Protein AF-A0A1Q8YIN0-F1 (afdb_monomer)

pLDDT: mean 90.28, std 9.12, range [45.28, 97.75]

Solvent-accessible surface area (backbone atoms only — not comparable to full-atom values): 5704 Å² total; per-residue (Å²): 89,42,70,59,15,36,50,48,19,66,73,68,67,47,97,53,59,20,60,61,47,10,49,55,52,44,59,62,49,47,73,39,66,85,50,32,54,59,52,50,56,53,48,51,55,48,60,79,44,42,70,65,66,46,48,61,56,53,54,58,51,57,80,46,45,72,58,44,71,79,39,36,69,61,50,50,50,51,52,52,53,50,50,52,50,50,52,51,50,52,53,50,53,52,48,59,66,55,58,70,76,80,118

Mean predicted aligned error: 7.2 Å

Organism: NCBI:txid1111071

Secondary structure (DSSP, 8-state):
-HHHHHHHHHHTT-SS-HHHHHHHHHHHHTTSHHHHHHHHHHHHHHHHTHHHHHHHHHHHHHTTHHHHHHHHHHHHHHHHHHHHHHHHHHHHHHHHHHTTS--

Radius of gyration: 20.16 Å; Cα contacts (8 Å, |Δi|>4): 45; chains: 1; bounding box: 43×42×42 Å

Sequence (103 aa):
MQSLGELLSRGLHLPFPGPVIGILLMVLALRWPVVRAPVAACAGFLLSHLSLLFVPVGVGVMTHLGLLDQYGVRMLAVIVLSTWVGLAVTALVVRAMSGSHDA

InterPro domains:
  IPR005538 LrgA/CidA family [PF03788] (3-94)
  IPR005538 LrgA/CidA family [PTHR33931] (2-99)

Structure (mmCIF, N/CA/C/O backbone):
data_AF-A0A1Q8YIN0-F1
#
_entry.id   AF-A0A1Q8YIN0-F1
#
loop_
_atom_site.group_PDB
_atom_site.id
_atom_site.type_symbol
_atom_site.label_atom_id
_atom_site.label_alt_id
_atom_site.label_comp_id
_atom_site.label_asym_id
_atom_site.label_entity_id
_atom_site.label_seq_id
_atom_site.pdbx_PDB_ins_code
_atom_site.Cartn_x
_atom_site.Cartn_y
_atom_site.Cartn_z
_atom_site.occupancy
_atom_site.B_iso_or_equiv
_atom_site.auth_seq_id
_atom_site.auth_comp_id
_atom_site.auth_asym_id
_atom_site.auth_atom_id
_atom_site.pdbx_PDB_model_num
ATOM 1 N N . MET A 1 1 ? 11.888 -1.292 -5.511 1.00 87.06 1 MET A N 1
ATOM 2 C CA . MET A 1 1 ? 11.751 0.164 -5.266 1.00 87.06 1 MET A CA 1
ATOM 3 C C . MET A 1 1 ? 11.396 0.521 -3.821 1.00 87.06 1 MET A C 1
ATOM 5 O O . MET A 1 1 ? 11.771 1.605 -3.408 1.00 87.06 1 MET A O 1
ATOM 9 N N . GLN A 1 2 ? 10.759 -0.356 -3.026 1.00 91.00 2 GLN A N 1
ATOM 10 C CA . GLN A 1 2 ? 10.468 -0.079 -1.606 1.00 91.00 2 GLN A CA 1
ATOM 11 C C . GLN A 1 2 ? 11.722 0.261 -0.786 1.00 91.00 2 GLN A C 1
ATOM 13 O O . GLN A 1 2 ? 11.731 1.289 -0.130 1.00 91.00 2 GLN A O 1
ATOM 18 N N . SER A 1 3 ? 12.794 -0.537 -0.863 1.00 92.94 3 SER A N 1
ATOM 19 C CA . SER A 1 3 ? 14.026 -0.279 -0.095 1.00 92.94 3 SER A CA 1
ATOM 20 C C . SER A 1 3 ? 14.695 1.050 -0.465 1.00 92.94 3 SER A C 1
ATOM 22 O O . SER A 1 3 ? 15.211 1.740 0.402 1.00 92.94 3 SER A O 1
ATOM 24 N N . LEU A 1 4 ? 14.632 1.440 -1.744 1.00 92.62 4 LEU A N 1
ATOM 25 C CA . LEU A 1 4 ? 15.057 2.763 -2.217 1.00 92.62 4 LEU A CA 1
ATOM 26 C C . LEU A 1 4 ? 14.158 3.874 -1.659 1.00 92.62 4 LEU A C 1
ATOM 28 O O . LEU A 1 4 ? 14.661 4.893 -1.201 1.00 92.62 4 LEU A O 1
ATOM 32 N N . GLY A 1 5 ? 12.839 3.668 -1.655 1.00 91.50 5 GLY A N 1
ATOM 33 C CA . GLY A 1 5 ? 11.887 4.592 -1.042 1.00 91.50 5 GLY A CA 1
ATOM 34 C C . GLY A 1 5 ? 12.091 4.741 0.466 1.00 91.50 5 GLY A C 1
ATOM 35 O O . GLY A 1 5 ? 12.002 5.850 0.975 1.00 91.50 5 GLY A O 1
ATOM 36 N N . GLU A 1 6 ? 12.432 3.661 1.169 1.00 93.50 6 GLU A N 1
ATOM 37 C CA . GLU A 1 6 ? 12.762 3.670 2.598 1.00 93.50 6 GLU A CA 1
ATOM 38 C C . GLU A 1 6 ? 14.076 4.409 2.865 1.00 93.50 6 GLU A C 1
ATOM 40 O O . GLU A 1 6 ? 14.142 5.244 3.766 1.00 93.50 6 GLU A O 1
ATOM 45 N N . LEU A 1 7 ? 15.101 4.156 2.046 1.00 95.12 7 LEU A N 1
ATOM 46 C CA . LEU A 1 7 ? 16.379 4.859 2.125 1.00 95.12 7 LEU A CA 1
ATOM 47 C C . LEU A 1 7 ? 16.199 6.367 1.914 1.00 95.12 7 LEU A C 1
ATOM 49 O O . LEU A 1 7 ? 16.776 7.155 2.654 1.00 95.12 7 LEU A O 1
ATOM 53 N N . LEU A 1 8 ? 15.376 6.773 0.945 1.00 91.75 8 LEU A N 1
ATOM 54 C CA . LEU A 1 8 ? 15.078 8.183 0.690 1.00 91.75 8 LEU A CA 1
ATOM 55 C C . LEU A 1 8 ? 14.185 8.794 1.775 1.00 91.75 8 LEU A C 1
ATOM 57 O O . LEU A 1 8 ? 14.457 9.904 2.216 1.00 91.75 8 LEU A O 1
ATOM 61 N N . SER A 1 9 ? 13.159 8.071 2.234 1.00 92.38 9 SER A N 1
ATO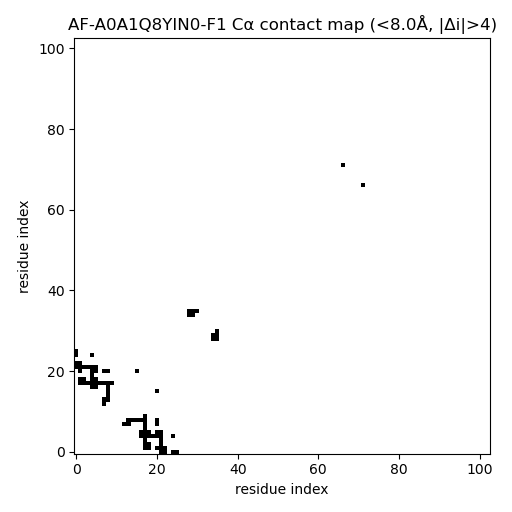M 62 C CA . SER A 1 9 ? 12.280 8.497 3.332 1.00 92.38 9 SER A CA 1
ATOM 63 C C . SER A 1 9 ? 13.097 8.824 4.580 1.00 92.38 9 SER A C 1
ATOM 65 O O . SER A 1 9 ? 13.009 9.930 5.110 1.00 92.38 9 SER A O 1
ATOM 67 N N . ARG A 1 10 ? 13.966 7.891 4.991 1.00 91.06 10 ARG A N 1
ATOM 68 C CA . ARG A 1 10 ? 14.818 8.045 6.174 1.00 91.06 10 ARG A CA 1
ATOM 69 C C . ARG A 1 10 ? 15.968 9.020 5.945 1.00 91.06 10 ARG A C 1
ATOM 71 O O . ARG A 1 10 ? 16.239 9.832 6.816 1.00 91.06 10 ARG A O 1
ATOM 78 N N . GLY A 1 11 ? 16.630 8.960 4.791 1.00 92.56 11 GLY A N 1
ATOM 79 C CA . GLY A 1 11 ? 17.799 9.788 4.489 1.00 92.56 11 GLY A CA 1
ATOM 80 C C . GLY A 1 11 ? 17.480 11.271 4.297 1.00 92.56 11 GLY A C 1
ATOM 81 O O . GLY A 1 11 ? 18.297 12.113 4.652 1.00 92.56 11 GLY A O 1
ATOM 82 N N . LEU A 1 12 ? 16.301 11.600 3.759 1.00 89.19 12 LEU A N 1
ATOM 83 C CA . LEU A 1 12 ? 15.854 12.982 3.546 1.00 89.19 12 LEU A CA 1
ATOM 84 C C . LEU A 1 12 ? 14.796 13.434 4.575 1.00 89.19 12 LEU A C 1
ATOM 86 O O . LEU A 1 12 ? 14.264 14.534 4.446 1.00 89.19 12 LEU A O 1
ATOM 90 N N . HIS A 1 13 ? 14.481 12.606 5.581 1.00 86.19 13 HIS A N 1
ATOM 91 C CA . HIS A 1 13 ? 13.436 12.853 6.588 1.00 86.19 13 HIS A CA 1
ATOM 92 C C . HIS A 1 13 ? 12.087 13.290 5.985 1.00 86.19 13 HIS A C 1
ATOM 94 O O . HIS A 1 13 ? 11.443 14.228 6.459 1.00 86.19 13 HIS A O 1
ATOM 100 N N . LEU A 1 14 ? 11.650 12.620 4.915 1.00 87.25 14 LEU A N 1
ATOM 101 C CA . LEU A 1 14 ? 10.365 12.930 4.289 1.00 87.25 14 LEU A CA 1
ATOM 102 C C . LEU A 1 14 ? 9.196 12.493 5.194 1.00 87.25 14 LEU A C 1
ATOM 104 O O . LEU A 1 14 ? 9.262 11.425 5.801 1.00 87.25 14 LEU A O 1
ATOM 108 N N . PRO A 1 15 ? 8.071 13.237 5.209 1.00 88.38 15 PRO A N 1
ATOM 109 C CA . PRO A 1 15 ? 6.888 12.896 6.007 1.00 88.38 15 PRO A CA 1
ATOM 110 C C . PRO A 1 15 ? 6.115 11.679 5.466 1.00 88.38 15 PRO A C 1
ATOM 112 O O . PRO A 1 15 ? 5.093 11.288 6.025 1.00 88.38 15 PRO A O 1
ATOM 115 N N . PHE A 1 16 ? 6.569 11.091 4.355 1.00 89.19 16 PHE A N 1
ATOM 116 C CA . PHE A 1 16 ? 5.899 9.989 3.679 1.00 89.19 16 PHE A CA 1
ATOM 117 C C . PHE A 1 16 ? 6.586 8.650 3.982 1.00 89.19 16 PHE A C 1
ATOM 119 O O . PHE A 1 16 ? 7.820 8.576 3.932 1.00 89.19 16 PHE A O 1
ATOM 126 N N . PRO A 1 17 ? 5.815 7.568 4.210 1.00 91.31 17 PRO A N 1
ATOM 127 C CA . PRO A 1 17 ? 6.369 6.227 4.369 1.00 91.31 17 PRO A CA 1
ATOM 128 C C . PRO A 1 17 ? 7.161 5.782 3.131 1.00 91.31 17 PRO A C 1
ATOM 130 O O . PRO A 1 17 ? 6.743 6.028 1.994 1.00 91.31 17 PRO A O 1
ATOM 133 N N . GLY A 1 18 ? 8.253 5.041 3.334 1.00 92.31 18 GLY A N 1
ATOM 134 C CA . GLY A 1 18 ? 9.083 4.511 2.249 1.00 92.31 18 GLY A CA 1
ATOM 135 C C . GLY A 1 18 ? 8.331 3.728 1.161 1.00 92.31 18 GLY A C 1
ATOM 136 O O . GLY A 1 18 ? 8.632 3.930 -0.018 1.00 92.31 18 GLY A O 1
ATOM 137 N N . PRO A 1 19 ? 7.308 2.903 1.476 1.00 94.56 19 PRO A N 1
ATOM 138 C CA . PRO A 1 19 ? 6.491 2.239 0.457 1.00 94.56 19 PRO A CA 1
ATOM 139 C C . PRO A 1 19 ? 5.776 3.203 -0.499 1.00 94.56 19 PRO A C 1
ATOM 141 O O . PRO A 1 19 ? 5.718 2.929 -1.697 1.00 94.56 19 PRO A O 1
ATOM 144 N N . VAL A 1 20 ? 5.284 4.344 -0.002 1.00 93.94 20 VAL A N 1
ATOM 145 C CA . VAL A 1 20 ? 4.588 5.352 -0.822 1.00 93.94 20 VAL A CA 1
ATOM 146 C C . VAL A 1 20 ? 5.560 5.969 -1.827 1.00 93.94 20 VAL A C 1
ATOM 148 O O . VAL A 1 20 ? 5.272 6.025 -3.024 1.00 93.94 20 VAL A O 1
ATOM 151 N N . ILE A 1 21 ? 6.757 6.340 -1.364 1.00 94.50 21 ILE A N 1
ATOM 152 C CA . ILE A 1 21 ? 7.831 6.848 -2.229 1.00 94.50 21 ILE A CA 1
ATOM 153 C C . ILE A 1 21 ? 8.264 5.764 -3.226 1.00 94.50 21 ILE A C 1
ATOM 155 O O . ILE A 1 21 ? 8.436 6.037 -4.412 1.00 94.50 21 ILE A O 1
ATOM 159 N N . GLY A 1 22 ? 8.385 4.514 -2.779 1.00 94.38 22 GLY A N 1
ATOM 160 C CA . GLY A 1 22 ? 8.728 3.377 -3.629 1.00 94.38 22 GLY A CA 1
ATOM 161 C C . GLY A 1 22 ? 7.738 3.153 -4.778 1.00 94.38 22 GLY A C 1
ATOM 162 O O . GLY A 1 22 ? 8.176 2.831 -5.884 1.00 94.38 22 GLY A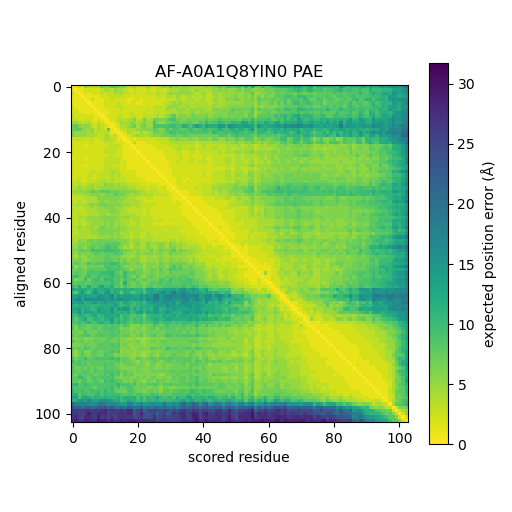 O 1
ATOM 163 N N . ILE A 1 23 ? 6.434 3.348 -4.547 1.00 94.94 23 ILE A N 1
ATOM 164 C CA . ILE A 1 23 ? 5.403 3.289 -5.597 1.00 94.94 23 ILE A CA 1
ATOM 165 C C . ILE A 1 23 ? 5.593 4.432 -6.598 1.00 94.94 23 ILE A C 1
ATOM 167 O O . ILE A 1 23 ? 5.597 4.178 -7.801 1.00 94.94 23 ILE A O 1
ATOM 171 N N . LEU A 1 24 ? 5.826 5.662 -6.130 1.00 94.44 24 LEU A N 1
ATOM 172 C CA . LEU A 1 24 ? 6.072 6.808 -7.012 1.00 94.44 24 LEU A CA 1
ATOM 173 C C . LEU A 1 24 ? 7.306 6.585 -7.903 1.00 94.44 24 LEU A C 1
ATOM 175 O O . LEU A 1 24 ? 7.251 6.790 -9.115 1.00 94.44 24 LEU A O 1
ATOM 179 N N . LEU A 1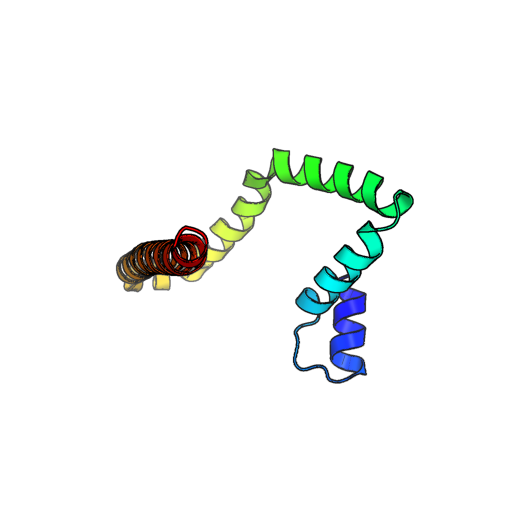 25 ? 8.398 6.083 -7.322 1.00 93.94 25 LEU A N 1
ATOM 180 C CA . LEU A 1 25 ? 9.605 5.710 -8.065 1.00 93.94 25 LEU A CA 1
ATOM 181 C C . LEU A 1 25 ? 9.339 4.590 -9.073 1.00 93.94 25 LEU A C 1
ATOM 183 O O . LEU A 1 25 ? 9.854 4.635 -10.189 1.00 93.94 25 LEU A O 1
ATOM 187 N N . MET A 1 26 ? 8.529 3.593 -8.704 1.00 94.69 26 MET A N 1
ATOM 188 C CA . MET A 1 26 ? 8.147 2.514 -9.615 1.00 94.69 26 MET A CA 1
ATOM 189 C C . MET A 1 26 ? 7.357 3.049 -10.815 1.00 94.69 26 MET A C 1
ATOM 191 O O . MET A 1 26 ? 7.637 2.655 -11.944 1.00 94.69 26 MET A O 1
ATOM 195 N N . VAL A 1 27 ? 6.418 3.976 -10.597 1.00 95.06 27 VAL A N 1
ATOM 196 C CA . VAL A 1 27 ? 5.652 4.624 -11.677 1.00 95.06 27 VAL A CA 1
ATOM 197 C C . VAL A 1 27 ? 6.583 5.368 -12.637 1.00 95.06 27 VAL A C 1
ATOM 199 O O . VAL A 1 27 ? 6.450 5.231 -13.853 1.00 95.06 27 VAL A O 1
ATOM 202 N N . LEU A 1 28 ? 7.568 6.100 -12.109 1.00 95.19 28 LEU A N 1
ATOM 203 C CA . LEU A 1 28 ? 8.579 6.768 -12.934 1.00 95.19 28 LEU A CA 1
ATOM 204 C C . LEU A 1 28 ? 9.426 5.764 -13.727 1.00 95.19 28 LEU A C 1
ATOM 206 O O . LEU A 1 28 ? 9.666 5.974 -14.916 1.00 95.19 28 LEU A O 1
ATOM 210 N N . ALA A 1 29 ? 9.831 4.655 -13.105 1.00 93.75 29 ALA A N 1
ATOM 211 C CA . ALA A 1 29 ? 10.606 3.602 -13.759 1.00 93.75 29 ALA A CA 1
ATOM 212 C C . ALA A 1 29 ? 9.818 2.888 -14.875 1.00 93.75 29 ALA A C 1
ATOM 214 O O . ALA A 1 29 ? 10.397 2.500 -15.891 1.00 93.75 29 ALA A O 1
ATOM 215 N N . LEU A 1 30 ? 8.494 2.767 -14.736 1.00 94.75 30 LEU A N 1
ATOM 216 C CA . LEU A 1 30 ? 7.618 2.113 -15.714 1.00 94.75 30 LEU A CA 1
ATOM 217 C C . LEU A 1 30 ? 7.509 2.869 -17.051 1.00 94.75 30 LEU A C 1
ATOM 219 O O . LEU A 1 30 ? 6.993 2.322 -18.028 1.00 94.75 30 LEU A O 1
ATOM 223 N N . ARG A 1 31 ? 8.025 4.104 -17.121 1.00 94.50 31 ARG A N 1
ATOM 224 C CA . ARG A 1 31 ? 8.158 4.865 -18.373 1.00 94.50 31 ARG A CA 1
ATOM 225 C C . ARG A 1 31 ? 9.128 4.207 -19.355 1.00 94.50 31 ARG A C 1
ATOM 227 O O . ARG A 1 31 ? 9.007 4.437 -20.556 1.00 94.50 31 ARG A O 1
ATOM 234 N N . TRP A 1 32 ? 10.063 3.386 -18.873 1.00 96.19 32 TRP A N 1
ATOM 235 C CA . TRP A 1 32 ? 10.985 2.656 -19.735 1.00 96.19 32 TRP A CA 1
ATOM 236 C C . TRP A 1 32 ? 10.453 1.258 -20.091 1.00 96.19 32 TRP A C 1
ATOM 238 O O . TRP A 1 32 ? 10.132 0.472 -19.193 1.00 96.19 32 TRP A O 1
ATOM 248 N N . PRO A 1 33 ? 10.422 0.884 -21.387 1.00 90.94 33 PRO A N 1
ATOM 249 C CA . PRO A 1 33 ? 9.877 -0.400 -21.835 1.00 90.94 33 PRO A CA 1
ATOM 250 C C . PRO A 1 33 ? 10.641 -1.606 -21.271 1.00 90.94 33 PRO A C 1
ATOM 252 O O . PRO A 1 33 ? 10.029 -2.631 -20.978 1.00 90.94 33 PRO A O 1
ATOM 255 N N . VAL A 1 34 ? 11.950 -1.453 -21.037 1.00 94.38 34 VAL A N 1
ATOM 256 C CA . VAL A 1 34 ? 12.817 -2.473 -20.419 1.00 94.38 34 VAL A CA 1
ATOM 257 C C . VAL A 1 34 ? 12.386 -2.842 -18.996 1.00 94.38 34 VAL A C 1
ATOM 259 O O . VAL A 1 34 ? 12.549 -3.984 -18.586 1.00 94.38 34 VAL A O 1
ATOM 262 N N . VAL A 1 35 ? 11.792 -1.901 -18.255 1.00 93.19 35 VAL A N 1
ATOM 263 C CA . VAL A 1 35 ? 11.249 -2.144 -16.909 1.00 93.19 35 VAL A CA 1
ATOM 264 C C . VAL A 1 35 ? 9.794 -2.597 -17.005 1.00 93.19 35 VAL A C 1
ATOM 266 O O . VAL A 1 35 ? 9.380 -3.522 -16.310 1.00 93.19 35 VAL A O 1
ATOM 269 N N . ARG A 1 36 ? 9.010 -1.981 -17.896 1.00 94.94 36 ARG A N 1
ATOM 270 C CA . ARG A 1 36 ? 7.578 -2.259 -18.042 1.00 94.94 36 ARG A CA 1
ATOM 271 C C . ARG A 1 36 ? 7.277 -3.703 -18.434 1.00 94.94 36 ARG A C 1
ATOM 273 O O . ARG A 1 36 ? 6.379 -4.292 -17.842 1.00 94.94 36 ARG A O 1
ATOM 280 N N . ALA A 1 37 ? 7.985 -4.261 -19.415 1.00 93.56 37 ALA A N 1
ATOM 281 C CA . ALA A 1 37 ? 7.716 -5.610 -19.915 1.00 93.56 37 ALA A CA 1
ATOM 282 C C . ALA A 1 37 ? 7.851 -6.708 -18.833 1.00 93.56 37 ALA A C 1
ATOM 284 O O . ALA A 1 37 ? 6.876 -7.432 -18.613 1.00 93.56 37 ALA A O 1
ATOM 285 N N . PRO A 1 38 ? 8.979 -6.822 -18.100 1.00 94.69 38 PRO A N 1
ATOM 286 C CA . PRO A 1 38 ? 9.109 -7.829 -17.046 1.00 94.69 38 PRO A CA 1
ATOM 287 C C . PRO A 1 38 ? 8.165 -7.565 -15.868 1.00 94.69 38 PRO A C 1
ATOM 289 O O . PRO A 1 38 ? 7.579 -8.503 -15.331 1.00 94.69 38 PRO A O 1
ATOM 292 N N . VAL A 1 39 ? 7.956 -6.297 -15.490 1.00 94.62 39 VAL A N 1
ATOM 293 C CA . VAL A 1 39 ? 7.017 -5.945 -14.413 1.00 94.62 39 VAL A CA 1
ATOM 294 C C . VAL A 1 39 ? 5.590 -6.347 -14.779 1.00 94.62 39 VAL A C 1
ATOM 296 O O . VAL A 1 39 ? 4.895 -6.905 -13.936 1.00 94.62 39 VAL A O 1
ATOM 299 N N . ALA A 1 40 ? 5.157 -6.125 -16.023 1.00 94.75 40 ALA A N 1
ATOM 300 C CA . ALA A 1 40 ? 3.830 -6.521 -16.487 1.00 94.75 40 ALA A CA 1
ATOM 301 C C . ALA A 1 40 ? 3.648 -8.046 -16.500 1.00 94.75 40 ALA A C 1
ATOM 303 O O . ALA A 1 40 ? 2.601 -8.527 -16.070 1.00 94.75 40 ALA A O 1
ATOM 304 N N . ALA A 1 41 ? 4.662 -8.804 -16.930 1.00 95.25 41 ALA A N 1
ATOM 305 C CA . ALA A 1 41 ? 4.621 -10.267 -16.907 1.00 95.25 41 ALA A CA 1
ATOM 306 C C . ALA A 1 41 ? 4.473 -10.811 -15.473 1.00 95.25 41 ALA A C 1
ATOM 308 O O . ALA A 1 41 ? 3.583 -11.618 -15.200 1.00 95.25 41 ALA A O 1
ATOM 309 N N . CYS A 1 42 ? 5.282 -10.309 -14.535 1.00 94.31 42 CYS A N 1
ATOM 310 C CA . CYS A 1 42 ? 5.186 -10.685 -13.123 1.00 94.31 42 CYS A CA 1
ATOM 311 C C . CYS A 1 42 ? 3.860 -10.238 -12.492 1.00 94.31 42 CYS A C 1
ATOM 313 O O . CYS A 1 42 ? 3.231 -11.009 -11.770 1.00 94.31 42 CYS A O 1
ATOM 315 N N . ALA A 1 43 ? 3.411 -9.010 -12.768 1.00 94.38 43 ALA A N 1
ATOM 316 C CA . ALA A 1 43 ? 2.149 -8.492 -12.251 1.00 94.38 43 ALA A CA 1
ATOM 317 C C . ALA A 1 43 ? 0.959 -9.320 -12.750 1.00 94.38 43 ALA A C 1
ATOM 319 O O . ALA A 1 43 ? 0.098 -9.656 -11.946 1.00 94.38 43 ALA A O 1
ATOM 320 N N . GLY A 1 44 ? 0.939 -9.700 -14.033 1.00 95.00 44 GLY A N 1
ATOM 321 C CA . GLY A 1 44 ? -0.090 -10.574 -14.602 1.00 95.00 44 GLY A CA 1
ATOM 322 C C . GLY A 1 44 ? -0.149 -11.935 -13.908 1.00 95.00 44 GLY A C 1
ATOM 323 O O . GLY A 1 44 ? -1.232 -12.387 -13.543 1.00 95.00 44 GLY A O 1
ATOM 324 N N . PHE A 1 45 ? 1.011 -12.543 -13.640 1.00 94.62 45 PHE A N 1
ATOM 325 C CA . PHE A 1 45 ? 1.099 -13.799 -12.890 1.00 94.62 45 PHE A CA 1
ATOM 326 C C . PHE A 1 45 ? 0.594 -13.675 -11.441 1.00 94.62 45 PHE A C 1
ATOM 328 O O . PHE A 1 45 ? -0.100 -14.562 -10.943 1.00 94.62 45 PHE A O 1
ATOM 335 N N . LEU A 1 46 ? 0.920 -12.580 -10.748 1.00 93.94 46 LEU A N 1
ATOM 336 C CA . LEU A 1 46 ? 0.411 -12.331 -9.395 1.00 93.94 46 LEU A CA 1
ATOM 337 C C . LEU A 1 46 ? -1.096 -12.068 -9.404 1.00 93.94 46 LEU A C 1
ATOM 339 O O . LEU A 1 46 ? -1.797 -12.545 -8.517 1.00 93.94 46 LEU A O 1
ATOM 343 N N . LEU A 1 47 ? -1.598 -11.354 -10.415 1.00 94.00 47 LEU A N 1
ATOM 344 C CA . LEU A 1 47 ? -3.025 -11.085 -10.576 1.00 94.00 47 LEU A CA 1
ATOM 345 C C . LEU A 1 47 ? -3.821 -12.371 -10.799 1.00 94.00 47 LEU A C 1
ATOM 347 O O . LEU A 1 47 ? -4.878 -12.535 -10.193 1.00 94.00 47 LEU A O 1
ATOM 351 N N . SER A 1 48 ? -3.304 -13.306 -11.603 1.00 95.19 48 SER A N 1
ATOM 352 C CA . SER A 1 48 ? -3.965 -14.600 -11.824 1.00 95.19 48 SER A CA 1
ATOM 353 C C . SER A 1 48 ? -4.007 -15.470 -10.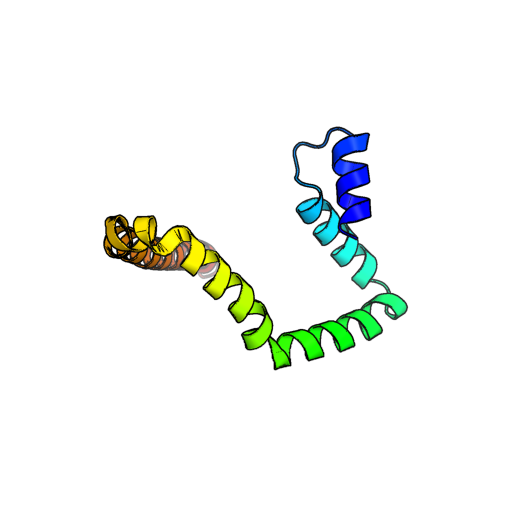564 1.00 95.19 48 SER A C 1
ATOM 355 O O . SER A 1 48 ? -4.858 -16.345 -10.455 1.00 95.19 48 SER A O 1
ATOM 357 N N . HIS A 1 49 ? -3.116 -15.215 -9.603 1.00 94.00 49 HIS A N 1
ATOM 358 C CA . HIS A 1 49 ? -3.040 -15.926 -8.327 1.00 94.00 49 HIS A CA 1
ATOM 359 C C . HIS A 1 49 ? -3.357 -15.026 -7.126 1.00 94.00 49 HIS A C 1
ATOM 361 O O . HIS A 1 49 ? -2.952 -15.334 -6.004 1.00 94.00 49 HIS A O 1
ATOM 367 N N . LEU A 1 50 ? -4.095 -13.927 -7.326 1.00 93.06 50 LEU A N 1
ATOM 368 C CA . LEU A 1 50 ? -4.352 -12.946 -6.266 1.00 93.06 50 LEU A CA 1
ATOM 369 C C . LEU A 1 50 ? -5.022 -13.564 -5.035 1.00 93.06 50 LEU A C 1
ATOM 371 O O . LEU A 1 50 ? -4.743 -13.155 -3.911 1.00 93.06 50 LEU A O 1
ATOM 375 N N . SER A 1 51 ? -5.846 -14.596 -5.229 1.00 92.19 51 SER A N 1
ATOM 376 C CA . SER A 1 51 ? -6.443 -15.368 -4.137 1.00 92.19 51 SER A CA 1
ATOM 377 C C . SER A 1 51 ? -5.393 -15.901 -3.157 1.00 92.19 51 SER A C 1
ATOM 379 O O . SER A 1 51 ? -5.612 -15.824 -1.951 1.00 92.19 51 SER A O 1
ATOM 381 N N . LEU A 1 52 ? -4.227 -16.358 -3.640 1.00 92.00 52 LEU A N 1
ATOM 382 C CA . LEU A 1 52 ? -3.125 -16.822 -2.786 1.00 92.00 52 LEU A CA 1
ATOM 383 C C . LEU A 1 52 ? -2.509 -15.684 -1.967 1.00 92.00 52 LEU A C 1
ATOM 385 O O . LEU A 1 52 ? -2.051 -15.928 -0.857 1.00 92.00 52 LEU A 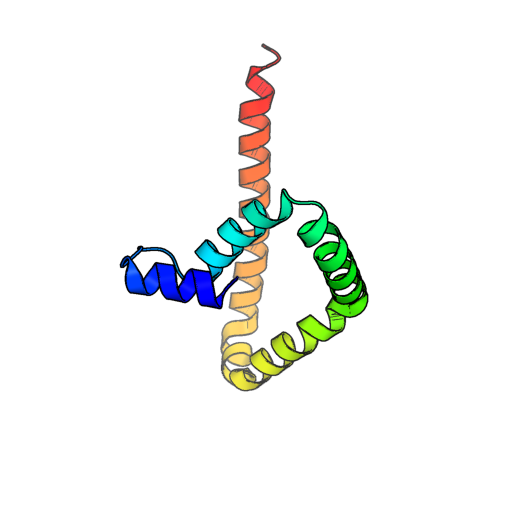O 1
ATOM 389 N N . LEU A 1 53 ? -2.518 -14.448 -2.475 1.00 90.00 53 LEU A N 1
ATOM 390 C CA . LEU A 1 53 ? -2.034 -13.272 -1.743 1.00 90.00 53 LEU A CA 1
ATOM 391 C C . LEU A 1 53 ? -3.012 -12.834 -0.639 1.00 90.00 53 LEU A C 1
ATOM 393 O O . LEU A 1 53 ? -2.586 -12.239 0.350 1.00 90.00 53 LEU A O 1
ATOM 397 N N . PHE A 1 54 ? -4.299 -13.172 -0.757 1.00 91.50 54 PHE A N 1
ATOM 398 C CA . PHE A 1 54 ? -5.295 -12.908 0.286 1.00 91.50 54 PHE A CA 1
ATOM 399 C C . PHE A 1 54 ? -5.301 -13.950 1.411 1.00 91.50 54 PHE A C 1
ATOM 401 O O . PHE A 1 54 ? -5.675 -13.615 2.535 1.00 91.50 54 PHE A O 1
ATOM 408 N N . VAL A 1 55 ? -4.845 -15.184 1.158 1.00 92.88 55 VAL A N 1
ATOM 409 C CA . VAL A 1 55 ? -4.772 -16.236 2.191 1.00 92.88 55 VAL A CA 1
ATOM 410 C C . VAL A 1 55 ? -3.924 -15.805 3.406 1.00 92.88 55 VAL A C 1
ATOM 412 O O . VAL A 1 55 ? -4.444 -15.872 4.520 1.00 92.88 55 VAL A O 1
ATOM 415 N N . PRO A 1 56 ? -2.683 -15.291 3.257 1.00 89.94 56 PRO A N 1
ATOM 416 C CA . PRO A 1 56 ? -1.881 -14.795 4.378 1.00 89.94 56 PRO A CA 1
ATOM 417 C C . PRO A 1 56 ? -2.569 -13.685 5.171 1.00 89.94 56 PRO A C 1
ATOM 419 O O . PRO A 1 56 ? -2.490 -13.667 6.397 1.00 89.94 56 PRO A O 1
ATOM 422 N N . VAL A 1 57 ? -3.267 -12.777 4.482 1.00 88.94 57 VAL A N 1
ATOM 423 C CA . VAL A 1 57 ? -4.025 -11.695 5.125 1.00 88.94 57 VAL A CA 1
ATOM 424 C C . VAL A 1 57 ? -5.143 -12.284 5.985 1.00 88.94 57 VAL A C 1
ATOM 426 O O . VAL A 1 57 ? -5.280 -11.907 7.147 1.00 88.94 57 VAL A O 1
ATOM 429 N N . GLY A 1 58 ? -5.889 -13.261 5.459 1.00 86.50 58 GLY A N 1
ATOM 430 C CA . GLY A 1 58 ? -6.935 -13.964 6.204 1.00 86.50 58 GLY A CA 1
ATOM 431 C C . GLY A 1 58 ? -6.402 -14.707 7.431 1.00 86.50 58 GLY A C 1
ATOM 432 O O . GLY A 1 58 ? -6.949 -14.566 8.523 1.00 86.50 58 GLY A O 1
ATOM 433 N N . VAL A 1 59 ? -5.295 -15.441 7.288 1.00 89.00 59 VAL A N 1
ATOM 434 C CA . VAL A 1 59 ? -4.643 -16.137 8.414 1.00 89.00 59 VAL A CA 1
ATOM 435 C C . VAL A 1 59 ? -4.135 -15.141 9.462 1.00 89.00 59 VAL A C 1
ATOM 437 O O . VAL A 1 59 ? -4.290 -15.377 10.659 1.00 89.00 59 VAL A O 1
ATOM 440 N N . GLY A 1 60 ? -3.600 -13.994 9.035 1.00 87.81 60 GLY A N 1
ATOM 441 C CA . GLY A 1 60 ? -3.199 -12.912 9.934 1.00 87.81 60 GLY A CA 1
ATOM 442 C C . GLY A 1 60 ? -4.359 -12.405 10.794 1.00 87.81 60 GLY A C 1
ATOM 443 O O . GLY A 1 60 ? -4.198 -12.231 11.999 1.00 87.81 60 GLY A O 1
ATOM 444 N N . VAL A 1 61 ? -5.554 -12.259 10.219 1.00 86.81 61 VAL A N 1
ATOM 445 C CA . VAL A 1 61 ? -6.759 -11.862 10.969 1.00 86.81 61 VAL A CA 1
ATOM 446 C C . VAL A 1 61 ? -7.175 -12.936 11.976 1.00 86.81 61 VAL A C 1
ATOM 448 O O . VAL A 1 61 ? -7.555 -12.600 13.098 1.00 86.81 61 VAL A O 1
ATOM 451 N N . MET A 1 62 ? -7.038 -14.221 11.628 1.00 85.19 62 MET A N 1
ATOM 452 C CA . MET A 1 62 ? -7.366 -15.320 12.544 1.00 85.19 62 MET A CA 1
ATOM 453 C C . MET A 1 62 ? -6.523 -15.285 13.827 1.00 85.19 62 MET A C 1
ATOM 455 O O . MET A 1 62 ? -7.018 -15.629 14.895 1.00 85.19 62 MET A O 1
ATOM 459 N N . THR A 1 63 ? -5.286 -14.782 13.786 1.00 83.06 63 THR A N 1
ATOM 460 C CA . THR A 1 63 ? -4.476 -14.627 15.015 1.00 83.06 63 THR A CA 1
ATOM 461 C C . THR A 1 63 ? -5.084 -13.652 16.036 1.00 83.06 63 THR A C 1
ATOM 463 O O . THR A 1 63 ? -4.734 -13.700 17.211 1.00 83.06 63 THR A O 1
ATOM 466 N N . HIS A 1 64 ? -6.038 -12.816 15.612 1.00 84.06 64 HIS A N 1
ATOM 467 C CA . HIS A 1 64 ? -6.759 -11.844 16.435 1.00 84.06 64 HIS A CA 1
ATOM 468 C C . HIS A 1 64 ? -8.268 -12.160 16.524 1.00 84.06 64 HIS A C 1
ATOM 470 O O . HIS A 1 64 ? -9.093 -11.255 16.669 1.00 84.06 64 HIS A O 1
ATOM 476 N N . LEU A 1 65 ? -8.640 -13.447 16.472 1.00 78.88 65 LEU A N 1
ATOM 477 C CA . LEU A 1 65 ? -10.030 -13.930 16.538 1.00 78.88 65 LEU A CA 1
ATOM 478 C C . LEU A 1 65 ? -10.835 -13.361 17.720 1.00 78.88 65 LEU A C 1
ATOM 480 O O . LEU A 1 65 ? -12.005 -13.045 17.545 1.00 78.88 65 LEU A O 1
ATOM 484 N N . GLY A 1 66 ? -10.222 -13.156 18.892 1.00 79.19 66 GLY A N 1
ATOM 485 C CA . GLY A 1 66 ? -10.920 -12.600 20.062 1.00 79.19 66 GLY A CA 1
ATOM 486 C C . GLY A 1 66 ? -11.408 -11.156 19.877 1.00 79.19 66 GLY A C 1
ATOM 487 O O . GLY A 1 66 ? -12.470 -10.789 20.375 1.00 79.19 66 GLY A O 1
ATOM 488 N N . LEU A 1 67 ? -10.678 -10.337 19.111 1.00 79.75 67 LEU A N 1
ATOM 489 C CA . LEU A 1 67 ? -11.126 -8.986 18.750 1.00 79.75 67 LEU A CA 1
ATOM 490 C C . LEU A 1 67 ? -12.247 -9.037 17.707 1.00 79.75 67 LEU A C 1
ATOM 492 O O . LEU A 1 67 ? -13.158 -8.210 17.736 1.00 79.75 67 LEU A O 1
ATOM 496 N N . LEU A 1 68 ? -12.186 -10.015 16.800 1.00 81.12 68 LEU A N 1
ATOM 497 C CA . LEU A 1 68 ? -13.228 -10.248 15.806 1.00 81.12 68 LEU A CA 1
ATOM 498 C C . LEU A 1 68 ? -14.533 -10.733 16.446 1.00 81.12 68 LEU A C 1
ATOM 500 O O . LEU A 1 68 ? -15.599 -10.320 16.007 1.00 81.12 68 LEU A O 1
ATOM 504 N N . ASP A 1 69 ? -14.465 -11.562 17.482 1.00 81.88 69 ASP A N 1
ATOM 505 C CA . ASP A 1 69 ? -15.651 -12.031 18.202 1.00 81.88 69 ASP A CA 1
ATOM 506 C C . ASP A 1 69 ? -16.364 -10.867 18.912 1.00 81.88 69 ASP A C 1
ATOM 508 O O . ASP A 1 69 ? -17.566 -10.661 18.756 1.00 81.88 69 ASP A O 1
ATOM 512 N N . GLN A 1 70 ? -15.599 -10.012 19.598 1.00 87.69 70 GLN A N 1
ATOM 513 C CA . GLN A 1 70 ? -16.159 -8.889 20.351 1.00 87.69 70 GLN A CA 1
ATOM 514 C C . GLN A 1 70 ? -16.617 -7.714 19.464 1.00 87.69 70 GLN A C 1
ATOM 516 O O . GLN A 1 70 ? -17.613 -7.057 19.777 1.00 87.69 70 GLN A O 1
ATOM 521 N N . TYR A 1 71 ? -15.910 -7.419 18.366 1.00 88.69 71 TYR A N 1
ATOM 522 C CA . TYR A 1 71 ? -16.155 -6.223 17.543 1.00 88.69 71 TYR A CA 1
ATOM 523 C C . TYR A 1 71 ? -16.506 -6.509 16.082 1.00 88.69 71 TYR A C 1
ATOM 525 O O . TYR A 1 71 ? -16.764 -5.561 15.339 1.00 88.69 71 TYR A O 1
ATOM 533 N N . GLY A 1 72 ? -16.557 -7.768 15.647 1.00 87.38 72 GLY A N 1
ATOM 534 C CA . GLY A 1 72 ? -16.699 -8.137 14.234 1.00 87.38 72 GLY A CA 1
ATOM 535 C C . GLY A 1 72 ? -17.949 -7.562 13.580 1.00 87.38 72 GLY A C 1
ATOM 536 O O . GLY A 1 72 ? -17.860 -6.979 12.502 1.00 87.38 72 GLY A O 1
ATOM 537 N N . VAL A 1 73 ? -19.098 -7.617 14.263 1.00 90.69 73 VAL A N 1
ATOM 538 C CA . VAL A 1 73 ? -20.356 -7.031 13.761 1.00 90.69 73 VAL A CA 1
ATOM 539 C C . VAL A 1 73 ? -20.241 -5.512 13.614 1.00 90.69 73 VAL A C 1
ATOM 541 O O . VAL A 1 73 ? -20.664 -4.946 12.605 1.00 90.69 73 VAL A O 1
ATOM 544 N N . ARG A 1 74 ? -19.623 -4.836 14.591 1.00 93.56 74 ARG A N 1
ATOM 545 C CA . ARG A 1 74 ? -19.421 -3.381 14.551 1.00 93.56 74 ARG A CA 1
ATOM 546 C C . ARG A 1 74 ? -18.450 -2.990 13.438 1.00 93.56 74 ARG A C 1
ATOM 548 O O . ARG A 1 74 ? -18.693 -2.015 12.735 1.00 93.56 74 ARG A O 1
ATOM 555 N N . MET A 1 75 ? -17.382 -3.760 13.254 1.00 91.62 75 MET A N 1
ATOM 556 C CA . MET A 1 75 ? -16.394 -3.55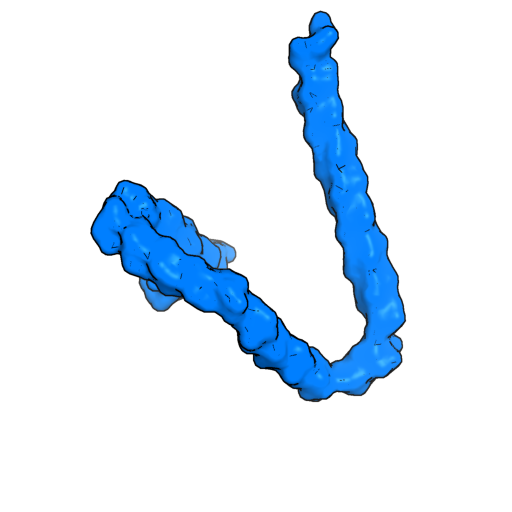7 12.199 1.00 91.62 75 MET A CA 1
ATOM 557 C C . MET A 1 75 ? -17.020 -3.765 10.816 1.00 91.62 75 MET A C 1
ATOM 559 O O . MET A 1 75 ? -16.853 -2.913 9.947 1.00 91.62 75 MET A O 1
ATOM 563 N N . LEU A 1 76 ? -17.822 -4.821 10.639 1.00 92.62 76 LEU A N 1
ATOM 564 C CA . LEU A 1 76 ? -18.576 -5.075 9.411 1.00 92.62 76 LEU A CA 1
ATOM 565 C C . LEU A 1 76 ? -19.519 -3.911 9.087 1.00 92.62 76 LEU A C 1
ATOM 567 O O . LEU A 1 76 ? -19.494 -3.398 7.969 1.00 92.62 76 LEU A O 1
ATOM 571 N N . ALA A 1 77 ? -20.304 -3.454 10.067 1.00 95.56 77 ALA A N 1
ATOM 572 C CA . ALA A 1 77 ? -21.210 -2.323 9.888 1.00 95.56 77 ALA A CA 1
ATOM 573 C C . ALA A 1 77 ? -20.457 -1.048 9.473 1.00 95.56 77 ALA A C 1
ATOM 575 O O . ALA A 1 77 ? -20.861 -0.381 8.523 1.00 95.56 77 ALA A O 1
ATOM 576 N N . VAL A 1 78 ? -19.335 -0.729 10.128 1.00 96.00 78 VAL A N 1
ATOM 577 C CA . VAL A 1 78 ? -18.509 0.440 9.781 1.00 96.00 78 VAL A CA 1
ATOM 578 C C . VAL A 1 78 ? -17.914 0.311 8.376 1.00 96.00 78 VAL A C 1
ATOM 580 O O . VAL A 1 78 ? -17.954 1.279 7.618 1.00 96.00 78 VAL A O 1
ATOM 583 N N . ILE A 1 79 ? -17.402 -0.862 7.992 1.00 95.19 79 ILE A N 1
ATOM 584 C CA . ILE A 1 79 ? -16.840 -1.100 6.652 1.00 95.19 79 ILE A CA 1
ATOM 585 C C . ILE A 1 79 ? -17.914 -0.904 5.580 1.0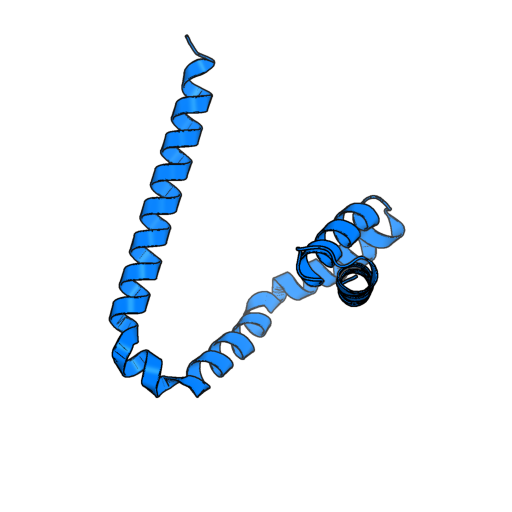0 95.19 79 ILE A C 1
ATOM 587 O O . ILE A 1 79 ? -17.698 -0.164 4.620 1.00 95.19 79 ILE A O 1
ATOM 591 N N . VAL A 1 80 ? -19.083 -1.523 5.753 1.00 97.25 80 VAL A N 1
ATOM 592 C CA . VAL A 1 80 ? -20.185 -1.414 4.791 1.00 97.25 80 VAL A CA 1
ATOM 593 C C . VAL A 1 80 ? -20.656 0.036 4.696 1.00 97.25 80 VAL A C 1
ATOM 595 O O . VAL A 1 80 ? -20.647 0.605 3.606 1.00 97.25 80 VAL A O 1
ATOM 598 N N . LEU A 1 81 ? -20.997 0.670 5.820 1.00 97.62 81 LEU A N 1
ATOM 599 C CA . LEU A 1 81 ? -21.512 2.040 5.819 1.00 97.62 81 LEU A CA 1
ATOM 600 C C . LEU A 1 81 ? -20.494 3.040 5.258 1.00 97.62 81 LEU A C 1
ATOM 602 O O . LEU A 1 81 ? -20.865 3.873 4.437 1.00 97.62 81 LEU A O 1
ATOM 606 N N . SER A 1 82 ? -19.214 2.943 5.631 1.00 96.69 82 SER A N 1
ATOM 607 C CA . SER A 1 82 ? -18.176 3.844 5.104 1.00 96.69 82 SER A CA 1
ATOM 608 C C . SER A 1 82 ? -17.940 3.654 3.607 1.00 96.69 82 SER A C 1
ATOM 610 O O . SER A 1 82 ? -17.764 4.643 2.899 1.00 96.69 82 SER A O 1
ATOM 612 N N . THR A 1 83 ? -18.012 2.419 3.105 1.00 96.81 83 THR A N 1
ATOM 613 C CA . THR A 1 83 ? -17.908 2.140 1.666 1.00 96.81 83 THR A CA 1
ATOM 614 C C . THR A 1 83 ? -19.085 2.750 0.911 1.00 96.81 83 THR A C 1
ATOM 616 O O . THR A 1 83 ? -18.881 3.451 -0.077 1.00 96.81 83 THR A O 1
ATOM 619 N N . TRP A 1 84 ? -20.315 2.551 1.397 1.00 97.69 84 TRP A N 1
ATOM 620 C CA . TRP A 1 84 ? -21.514 3.130 0.783 1.00 97.69 84 TRP A CA 1
ATOM 621 C C . TRP A 1 84 ? -21.485 4.657 0.785 1.00 97.69 84 TRP A C 1
ATOM 623 O O . TRP A 1 84 ? -21.735 5.276 -0.248 1.00 97.69 84 TRP A O 1
ATOM 633 N N . VAL A 1 85 ? -21.143 5.267 1.922 1.00 97.75 85 VAL A N 1
ATOM 634 C CA . VAL A 1 85 ? -21.032 6.726 2.041 1.00 97.75 85 VAL A CA 1
ATOM 635 C C . VAL A 1 85 ? -19.925 7.254 1.133 1.00 97.75 85 VAL A C 1
ATOM 637 O O . VAL A 1 85 ? -20.152 8.220 0.411 1.00 97.75 85 VAL A O 1
ATOM 640 N N . GLY A 1 86 ? -18.757 6.608 1.114 1.00 96.94 86 GLY A N 1
ATOM 641 C CA . GLY A 1 86 ? -17.647 6.983 0.240 1.00 96.94 86 GLY A CA 1
ATOM 642 C C . GLY A 1 86 ? -18.050 6.964 -1.232 1.00 96.94 86 GLY A C 1
ATOM 643 O O . GLY A 1 86 ? -17.883 7.967 -1.921 1.00 96.94 86 GLY A O 1
ATOM 644 N N . LEU A 1 87 ? -18.671 5.872 -1.691 1.00 96.94 87 LEU A N 1
ATOM 645 C CA . LEU A 1 87 ? -19.173 5.752 -3.063 1.00 96.94 87 LEU A CA 1
ATOM 646 C C . LEU A 1 87 ? -20.237 6.807 -3.387 1.00 96.94 87 LEU A C 1
ATOM 648 O O . LEU A 1 87 ? -20.177 7.418 -4.454 1.00 96.94 87 LEU A O 1
ATOM 652 N N . ALA A 1 88 ? -21.180 7.060 -2.476 1.00 96.69 88 ALA A N 1
ATOM 653 C CA . ALA A 1 88 ? -22.218 8.071 -2.666 1.00 96.69 88 ALA A CA 1
ATOM 654 C C . ALA A 1 88 ? -21.624 9.482 -2.786 1.00 96.69 88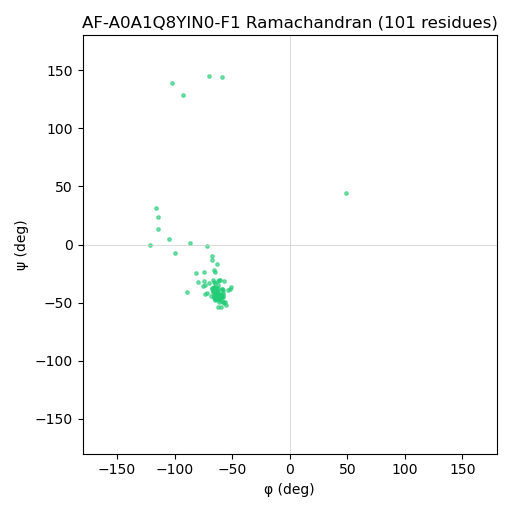 ALA A C 1
ATOM 656 O O . ALA A 1 88 ? -21.981 10.224 -3.701 1.00 96.69 88 ALA A O 1
ATOM 657 N N . VAL A 1 89 ? -20.685 9.842 -1.907 1.00 97.38 89 VAL A N 1
ATOM 658 C CA . VAL A 1 89 ? -19.999 11.141 -1.946 1.00 97.38 89 VAL A CA 1
ATOM 659 C C . VAL A 1 89 ? -19.186 11.279 -3.230 1.00 97.38 89 VAL A C 1
ATOM 661 O O . VAL A 1 89 ? -19.318 12.292 -3.913 1.00 97.38 89 VAL A O 1
ATOM 664 N N . THR A 1 90 ? -18.404 10.265 -3.614 1.00 95.38 90 THR A N 1
ATOM 665 C CA . THR A 1 90 ? -17.655 10.288 -4.879 1.00 95.38 90 THR A CA 1
ATOM 666 C C . THR A 1 90 ? -18.590 10.466 -6.075 1.00 95.38 90 THR A C 1
ATOM 668 O O . THR A 1 90 ? -18.327 11.315 -6.925 1.00 95.38 90 THR A O 1
ATOM 671 N N . ALA A 1 91 ? -19.710 9.740 -6.125 1.00 95.38 91 ALA A N 1
ATOM 672 C CA . ALA A 1 91 ? -20.689 9.866 -7.202 1.00 95.38 91 ALA A CA 1
ATOM 673 C C . ALA A 1 91 ? -21.329 11.266 -7.256 1.00 95.38 91 ALA A C 1
ATOM 675 O O . ALA A 1 91 ? -21.459 11.839 -8.338 1.00 95.38 91 ALA A O 1
ATOM 676 N N . LEU A 1 92 ? -21.694 11.841 -6.105 1.00 95.00 92 LEU A N 1
ATOM 677 C CA . LEU A 1 92 ? -22.254 13.193 -6.020 1.00 95.00 92 LEU A CA 1
ATOM 678 C C . LEU A 1 92 ? -21.252 14.262 -6.465 1.00 95.00 92 LEU A C 1
ATOM 680 O O . LEU A 1 92 ? -21.625 15.155 -7.221 1.00 95.00 92 LEU A O 1
ATOM 684 N N . VAL A 1 93 ? -19.990 14.160 -6.038 1.00 96.25 93 VAL A N 1
ATOM 685 C CA . VAL A 1 93 ? -18.928 15.103 -6.422 1.00 96.25 93 VAL A CA 1
ATOM 686 C C . VAL A 1 93 ? -18.665 15.037 -7.923 1.00 96.25 93 VAL A C 1
ATOM 688 O O . VAL A 1 93 ? -18.636 16.076 -8.579 1.00 96.25 93 VAL A O 1
ATOM 691 N N . VAL A 1 94 ? -18.540 13.831 -8.486 1.00 95.88 94 VAL A N 1
ATOM 692 C CA . VAL A 1 94 ? -18.361 13.656 -9.935 1.00 95.88 94 VAL A CA 1
ATOM 693 C C . VAL A 1 94 ? -19.544 14.252 -10.692 1.00 95.88 94 VAL A C 1
ATOM 695 O O . VAL A 1 94 ? -19.332 15.001 -11.639 1.00 95.88 94 VAL A O 1
ATOM 698 N N . ARG A 1 95 ? -20.778 13.996 -10.243 1.00 93.31 95 ARG A N 1
ATOM 699 C CA . ARG A 1 95 ? -21.988 14.542 -10.871 1.00 93.31 95 ARG A CA 1
ATOM 700 C C . ARG A 1 95 ? -22.072 16.068 -10.770 1.00 93.31 95 ARG A C 1
ATOM 702 O O . ARG A 1 95 ? -22.527 16.711 -11.710 1.00 93.31 95 ARG A O 1
ATOM 709 N N . ALA A 1 96 ? -21.631 16.650 -9.656 1.00 92.75 96 ALA A N 1
ATOM 710 C CA . ALA A 1 96 ? -21.572 18.098 -9.480 1.00 92.75 96 ALA A CA 1
ATOM 711 C C . ALA A 1 96 ? -20.534 18.746 -10.412 1.00 92.75 96 ALA A C 1
ATOM 713 O O . ALA A 1 96 ? -20.814 19.789 -10.993 1.00 92.75 96 ALA A O 1
ATOM 714 N N . MET A 1 97 ? -19.369 18.111 -10.597 1.00 91.50 97 MET A N 1
ATOM 715 C CA . MET A 1 97 ? -18.327 18.582 -11.520 1.00 91.50 97 MET A CA 1
ATOM 716 C C . MET A 1 97 ? -18.669 18.342 -12.997 1.00 91.50 97 MET A C 1
ATOM 718 O O . MET A 1 97 ? -18.248 19.117 -13.850 1.00 91.50 97 MET A O 1
ATOM 722 N N . SER A 1 98 ? -19.408 17.279 -13.325 1.00 82.81 98 SER A N 1
ATOM 723 C CA . SER A 1 98 ? -19.830 17.005 -14.704 1.00 82.81 98 SER A CA 1
ATOM 724 C C . SER A 1 98 ? -21.035 17.852 -15.116 1.00 82.81 98 SER A C 1
ATOM 726 O O . SER A 1 98 ? -21.131 18.250 -16.269 1.00 82.81 98 SER A O 1
ATOM 728 N N . GLY A 1 99 ? -21.934 18.174 -14.179 1.00 60.94 99 GLY A N 1
ATOM 729 C CA . GLY A 1 99 ? -23.115 19.005 -14.437 1.00 60.94 99 GLY A CA 1
ATOM 730 C C . GLY A 1 99 ? -22.814 20.473 -14.766 1.00 60.94 99 GLY A C 1
ATOM 731 O O . GLY A 1 99 ? -23.699 21.163 -15.253 1.00 60.94 99 GLY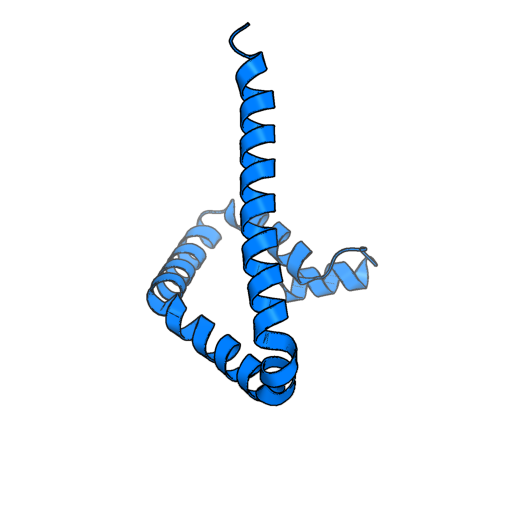 A O 1
ATOM 732 N N . SER A 1 100 ? -21.586 20.955 -14.542 1.00 58.53 100 SER A N 1
ATOM 733 C CA . SER A 1 100 ? -21.151 22.307 -14.931 1.00 58.53 100 SER A CA 1
ATOM 734 C C . SER A 1 100 ? -20.623 22.413 -16.369 1.00 58.53 100 SER A C 1
ATOM 736 O O . SER A 1 100 ? -20.167 23.484 -16.753 1.00 58.53 100 SER A O 1
ATOM 738 N N . HIS A 1 101 ? -20.616 21.320 -17.144 1.00 54.91 101 HIS A N 1
ATOM 739 C CA . HIS A 1 101 ? -20.210 21.336 -18.558 1.00 54.91 101 HIS A CA 1
ATOM 740 C C . HIS A 1 101 ? -21.399 21.366 -19.538 1.00 54.91 101 HIS A C 1
ATOM 742 O O . HIS A 1 101 ? -21.183 21.552 -20.731 1.00 54.91 101 HIS A O 1
ATOM 748 N N . ASP A 1 102 ? -22.634 21.227 -19.035 1.00 54.72 102 ASP A N 1
ATOM 749 C CA . ASP A 1 102 ? -23.869 21.161 -19.836 1.00 54.72 102 ASP A CA 1
ATOM 750 C C . ASP A 1 102 ? -24.819 22.367 -19.617 1.00 54.72 102 ASP A C 1
ATOM 752 O O . ASP A 1 102 ? -25.981 22.316 -20.027 1.00 54.72 102 ASP A O 1
ATOM 756 N N . ALA A 1 103 ? -24.356 23.447 -18.972 1.00 45.28 103 ALA A N 1
ATOM 757 C CA . ALA A 1 103 ? -25.097 24.704 -18.776 1.00 45.28 103 ALA A CA 1
ATOM 758 C C . ALA A 1 103 ? -24.261 25.903 -19.237 1.00 45.28 103 ALA A C 1
ATOM 760 O O . ALA A 1 103 ? -24.857 26.830 -19.832 1.00 45.28 103 ALA A O 1
#

Foldseek 3Di:
DLVVLCCCCVVVVPPDHSVVSVVVVLVVVCVDPVSVPVVVVVVVVCVVVVVVVCVVVVVVVVVVVVCCVVCVVVVVVCVVVVVVVVVVVVVVVVCVVVVVVVD